Protein AF-A0A834H3G2-F1 (afdb_monomer_lite)

InterPro domain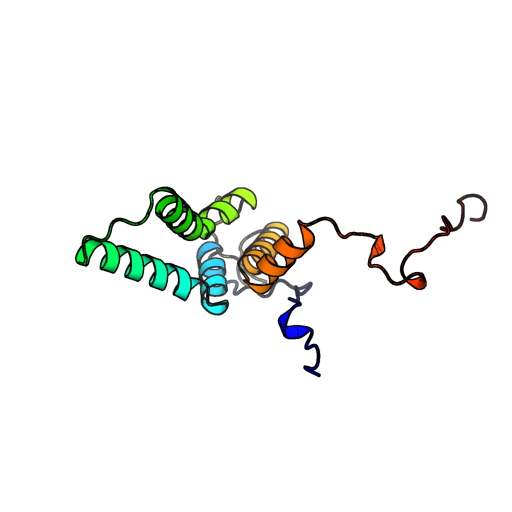s:
  IPR027417 P-loop containing nucleoside triphosphate hydrolase [G3DSA:3.40.50.300] (2-127)

Organism: Rhododendron simsii (NCBI:txid118357)

Structure (mmCIF, N/CA/C/O backbone):
data_AF-A0A834H3G2-F1
#
_entry.id   AF-A0A834H3G2-F1
#
loop_
_atom_site.group_PDB
_atom_site.id
_atom_site.type_symbol
_atom_site.label_atom_id
_atom_site.label_alt_id
_atom_site.label_comp_id
_atom_site.label_asym_id
_atom_site.label_entity_id
_atom_site.label_seq_id
_atom_site.pdbx_PDB_ins_code
_atom_site.Cartn_x
_atom_site.Cartn_y
_atom_site.Cartn_z
_atom_site.occupancy
_atom_site.B_iso_or_equiv
_atom_site.auth_seq_id
_atom_site.auth_comp_id
_atom_site.auth_asym_id
_atom_site.auth_atom_id
_atom_site.pdbx_PDB_model_num
ATOM 1 N N . MET A 1 1 ? 9.954 29.047 16.763 1.00 40.72 1 MET A N 1
ATOM 2 C CA . MET A 1 1 ? 9.440 28.717 15.413 1.00 40.72 1 MET A CA 1
ATOM 3 C C . MET A 1 1 ? 9.835 27.285 15.080 1.00 40.72 1 MET A C 1
ATOM 5 O O . MET A 1 1 ? 11.023 27.005 15.000 1.00 40.72 1 MET A O 1
ATOM 9 N N . ASN A 1 2 ? 8.873 26.367 14.946 1.00 59.91 2 ASN A N 1
ATOM 10 C CA . ASN A 1 2 ? 9.159 24.988 14.537 1.00 59.91 2 ASN A CA 1
ATOM 11 C C . ASN A 1 2 ? 9.460 24.967 13.033 1.00 59.91 2 ASN A C 1
ATOM 13 O O . ASN A 1 2 ? 8.599 25.315 12.229 1.00 59.91 2 ASN A O 1
ATOM 17 N N . LYS A 1 3 ? 10.690 24.597 12.661 1.00 63.78 3 LYS A N 1
ATOM 18 C CA . LYS A 1 3 ? 11.140 24.509 11.266 1.00 63.78 3 LYS A CA 1
ATOM 19 C C . LYS A 1 3 ? 10.251 23.513 10.511 1.00 63.78 3 LYS A C 1
ATOM 21 O O . LYS A 1 3 ? 10.100 22.373 10.947 1.00 63.78 3 LYS A O 1
ATOM 26 N N . PHE A 1 4 ? 9.645 23.945 9.406 1.00 74.81 4 PHE A N 1
ATOM 27 C CA . PHE A 1 4 ? 8.894 23.054 8.523 1.00 74.81 4 PHE A CA 1
ATOM 28 C C . PHE A 1 4 ? 9.860 22.024 7.924 1.00 74.81 4 PHE A C 1
ATOM 30 O O . PHE A 1 4 ? 10.874 22.393 7.335 1.00 74.81 4 PHE A O 1
ATOM 37 N N . ILE A 1 5 ? 9.564 20.738 8.120 1.00 72.25 5 ILE A N 1
ATOM 38 C CA . ILE A 1 5 ? 10.352 19.614 7.601 1.00 72.25 5 ILE A CA 1
ATOM 39 C C . ILE A 1 5 ? 9.481 18.931 6.540 1.00 72.25 5 ILE A C 1
ATOM 41 O O . ILE A 1 5 ? 8.563 18.199 6.924 1.00 72.25 5 ILE A O 1
ATOM 45 N N . PRO A 1 6 ? 9.729 19.167 5.237 1.00 70.88 6 PRO A N 1
ATOM 46 C CA . PRO A 1 6 ? 8.914 18.626 4.148 1.00 70.88 6 PRO A CA 1
ATOM 47 C C . PRO A 1 6 ? 8.718 17.111 4.239 1.00 70.88 6 PRO A C 1
ATOM 49 O O . PRO A 1 6 ? 7.620 16.615 4.033 1.00 70.88 6 PRO A O 1
ATOM 52 N N . GLN A 1 7 ? 9.736 16.372 4.680 1.00 68.44 7 GLN A N 1
ATOM 53 C CA . GLN A 1 7 ? 9.713 14.912 4.817 1.00 68.44 7 GLN A CA 1
ATOM 54 C C . GLN A 1 7 ? 8.631 14.397 5.785 1.00 68.44 7 GLN A C 1
ATOM 56 O O . GLN A 1 7 ? 8.282 13.222 5.743 1.00 68.44 7 GLN A O 1
ATOM 61 N N . ARG A 1 8 ? 8.087 15.253 6.664 1.00 65.81 8 ARG A N 1
ATOM 62 C CA . ARG A 1 8 ? 6.978 14.900 7.569 1.00 65.81 8 ARG A CA 1
ATOM 63 C C . ARG A 1 8 ? 5.595 15.078 6.935 1.00 65.81 8 ARG A C 1
ATOM 65 O O . ARG A 1 8 ? 4.606 14.637 7.516 1.00 65.81 8 ARG A O 1
ATOM 72 N N . THR A 1 9 ? 5.509 15.752 5.791 1.00 66.62 9 THR A N 1
ATOM 73 C CA . THR A 1 9 ? 4.249 16.122 5.125 1.00 66.62 9 THR A CA 1
ATOM 74 C C . THR A 1 9 ? 4.201 15.753 3.643 1.00 66.62 9 THR A C 1
ATOM 76 O O . THR A 1 9 ? 3.120 15.766 3.063 1.00 66.62 9 THR A O 1
ATOM 79 N N . SER A 1 10 ? 5.331 15.386 3.043 1.00 70.06 10 SER A N 1
ATOM 80 C CA . SER A 1 10 ? 5.446 14.887 1.675 1.00 70.06 10 SER A CA 1
ATOM 81 C C . SER A 1 10 ? 5.779 13.403 1.671 1.00 70.06 10 SER A C 1
ATOM 83 O O . SER A 1 10 ? 6.529 12.933 2.526 1.00 70.06 10 SER A O 1
ATOM 85 N N . ALA A 1 11 ? 5.309 12.688 0.660 1.00 73.31 11 ALA A N 1
ATOM 86 C CA . ALA A 1 11 ? 5.766 11.342 0.367 1.00 73.31 11 ALA A CA 1
ATOM 87 C C . ALA A 1 11 ? 6.231 11.290 -1.096 1.00 73.31 11 ALA A C 1
ATOM 89 O O . ALA A 1 11 ? 5.638 11.930 -1.963 1.00 73.31 11 ALA A O 1
ATOM 90 N N . TYR A 1 12 ? 7.339 10.591 -1.338 1.00 79.25 12 TYR A N 1
ATOM 91 C CA . TYR A 1 12 ? 7.993 10.507 -2.642 1.00 79.25 12 TYR A CA 1
ATOM 92 C C . TYR A 1 12 ? 7.641 9.180 -3.311 1.00 79.25 12 TYR A C 1
ATOM 94 O O . TYR A 1 12 ? 7.733 8.128 -2.679 1.00 79.25 12 TYR A O 1
ATOM 102 N N . ILE A 1 13 ? 7.249 9.241 -4.581 1.00 81.00 13 ILE A N 1
ATOM 103 C CA . ILE A 1 13 ? 7.043 8.069 -5.431 1.00 81.00 13 ILE A CA 1
ATOM 104 C C . ILE A 1 13 ? 8.129 8.121 -6.503 1.00 81.00 13 ILE A C 1
ATOM 106 O O . ILE A 1 13 ? 8.186 9.071 -7.282 1.00 81.00 13 ILE A O 1
ATOM 110 N N . SER A 1 14 ? 9.013 7.125 -6.502 1.00 82.31 14 SER A N 1
ATOM 111 C CA . SER A 1 14 ? 10.052 6.988 -7.523 1.00 82.31 14 SER A CA 1
ATOM 112 C C . SER A 1 14 ? 9.428 6.629 -8.872 1.00 82.31 14 SER A C 1
ATOM 114 O O . SER A 1 14 ? 8.414 5.939 -8.927 1.00 82.31 14 SER A O 1
ATOM 116 N N . GLN A 1 15 ? 10.075 7.044 -9.962 1.00 79.56 15 GLN A N 1
ATOM 117 C CA . GLN A 1 15 ? 9.748 6.574 -11.312 1.00 79.56 15 GLN A CA 1
ATOM 118 C C . GLN A 1 15 ? 10.022 5.069 -11.482 1.00 79.56 15 GLN A C 1
ATOM 120 O O . GLN A 1 15 ? 9.419 4.421 -12.332 1.00 79.56 15 GLN A O 1
ATOM 125 N N . HIS A 1 16 ? 10.930 4.524 -10.672 1.00 80.75 16 HIS A N 1
ATOM 126 C CA . HIS A 1 16 ? 11.269 3.108 -10.668 1.00 80.75 16 HIS A CA 1
ATOM 127 C C . HIS A 1 16 ? 10.471 2.402 -9.570 1.00 80.75 16 HIS A C 1
ATOM 129 O O . HIS A 1 16 ? 10.569 2.769 -8.394 1.00 80.75 16 HIS A O 1
ATOM 135 N N . ASP A 1 17 ? 9.705 1.385 -9.957 1.00 78.56 17 ASP A N 1
ATOM 136 C CA . ASP A 1 17 ? 8.969 0.528 -9.032 1.00 78.56 17 ASP A CA 1
ATOM 137 C C . ASP A 1 17 ? 9.948 -0.397 -8.284 1.00 78.56 17 ASP A C 1
ATOM 139 O O . ASP A 1 17 ? 10.430 -1.390 -8.825 1.00 78.56 17 ASP A O 1
ATOM 143 N N . LEU A 1 18 ? 10.251 -0.063 -7.027 1.00 81.31 18 LEU A N 1
ATOM 144 C CA . LEU A 1 18 ? 11.149 -0.826 -6.150 1.00 81.31 18 LEU A CA 1
ATOM 145 C C . LEU A 1 18 ? 10.374 -1.903 -5.375 1.00 81.31 18 LEU A C 1
ATOM 147 O O . LEU A 1 18 ? 10.198 -1.804 -4.159 1.00 81.31 18 LEU A O 1
ATOM 151 N N . HIS A 1 19 ? 9.881 -2.919 -6.080 1.00 88.31 19 HIS A N 1
ATOM 152 C CA . HIS A 1 19 ? 9.236 -4.080 -5.457 1.00 88.31 19 HIS A CA 1
ATOM 153 C C . HIS A 1 19 ? 10.187 -5.273 -5.410 1.00 88.31 19 HIS A C 1
ATOM 155 O O . HIS A 1 19 ? 10.988 -5.471 -6.318 1.00 88.31 19 HIS A O 1
ATOM 161 N N . ILE A 1 20 ? 10.064 -6.097 -4.369 1.00 91.12 20 ILE A N 1
ATOM 162 C CA . ILE A 1 20 ? 10.762 -7.384 -4.289 1.00 91.12 20 ILE A CA 1
ATOM 163 C C . ILE A 1 20 ? 10.053 -8.351 -5.245 1.00 91.12 20 ILE A C 1
ATOM 165 O O . ILE A 1 20 ? 8.887 -8.680 -5.020 1.00 91.12 20 ILE A O 1
ATOM 169 N N . GLY A 1 21 ? 10.738 -8.778 -6.311 1.00 90.56 21 GLY A N 1
ATOM 170 C CA . GLY A 1 21 ? 10.147 -9.585 -7.384 1.00 90.56 21 GLY A CA 1
ATOM 171 C C . GLY A 1 21 ? 9.616 -10.947 -6.925 1.00 90.56 21 GLY A C 1
ATOM 172 O O . GLY A 1 21 ? 8.616 -11.426 -7.456 1.00 90.56 21 GLY A O 1
ATOM 173 N N . GLU A 1 22 ? 10.230 -11.521 -5.892 1.00 93.62 22 GLU A N 1
AT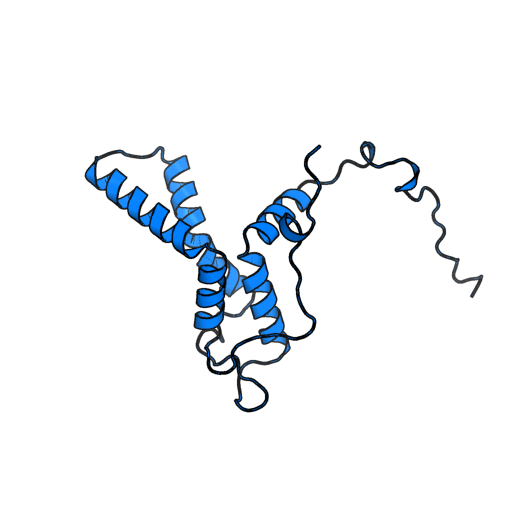OM 174 C CA . GLU A 1 22 ? 9.890 -12.832 -5.319 1.00 93.62 22 GLU A CA 1
ATOM 175 C C . GLU A 1 22 ? 8.616 -12.819 -4.455 1.00 93.62 22 GLU A C 1
ATOM 177 O O . GLU A 1 22 ? 8.091 -13.873 -4.107 1.00 93.62 22 GLU A O 1
ATOM 182 N N . MET A 1 23 ? 8.099 -11.638 -4.099 1.00 93.00 23 MET A N 1
ATOM 183 C CA . MET A 1 23 ? 6.882 -11.513 -3.295 1.00 93.00 23 MET A CA 1
ATOM 184 C C . MET A 1 23 ? 5.633 -11.454 -4.174 1.00 93.00 23 MET A C 1
ATOM 186 O O . MET A 1 23 ? 5.644 -10.892 -5.271 1.00 93.00 23 MET A O 1
ATOM 190 N N . THR A 1 24 ? 4.515 -11.967 -3.665 1.00 94.19 24 THR A N 1
ATOM 191 C CA . THR A 1 24 ? 3.198 -11.743 -4.278 1.00 94.19 24 THR A CA 1
ATOM 192 C C . THR A 1 24 ? 2.707 -10.315 -4.051 1.00 94.19 24 THR A C 1
ATOM 194 O O . THR A 1 24 ? 3.064 -9.664 -3.068 1.00 94.19 24 THR A O 1
ATOM 197 N N . VAL A 1 25 ? 1.804 -9.832 -4.911 1.00 92.12 25 VAL A N 1
ATOM 198 C CA . VAL A 1 25 ? 1.169 -8.509 -4.752 1.00 92.12 25 VAL A CA 1
ATOM 199 C C . VAL A 1 25 ? 0.562 -8.331 -3.356 1.00 92.12 25 VAL A C 1
ATOM 201 O O . VAL A 1 25 ? 0.721 -7.281 -2.725 1.00 92.12 25 VAL A O 1
ATOM 204 N N . ARG A 1 26 ? -0.127 -9.355 -2.844 1.00 89.31 26 ARG A N 1
ATOM 205 C CA . ARG A 1 26 ? -0.729 -9.350 -1.507 1.00 89.31 26 ARG A CA 1
ATOM 206 C C . ARG A 1 26 ? 0.327 -9.198 -0.421 1.00 89.31 26 ARG A C 1
ATOM 208 O O . ARG A 1 26 ? 0.156 -8.372 0.479 1.00 89.31 26 ARG A O 1
ATOM 215 N N . GLU A 1 27 ? 1.406 -9.969 -0.498 1.00 90.50 27 GLU A N 1
ATOM 216 C CA . GLU A 1 27 ? 2.490 -9.916 0.479 1.00 90.50 27 GLU A CA 1
ATOM 217 C C . GLU A 1 27 ? 3.215 -8.573 0.441 1.00 90.50 27 GLU A C 1
ATOM 219 O O . GLU A 1 27 ? 3.459 -7.998 1.501 1.00 90.50 27 GLU A O 1
ATOM 224 N N . THR A 1 28 ? 3.494 -8.030 -0.748 1.00 91.19 28 THR A N 1
ATOM 225 C CA . THR A 1 28 ? 4.131 -6.716 -0.924 1.00 91.19 28 THR A CA 1
ATOM 226 C C . THR A 1 28 ? 3.306 -5.612 -0.269 1.00 91.19 28 THR A C 1
ATOM 228 O O . THR A 1 28 ? 3.828 -4.782 0.479 1.00 91.19 28 THR A O 1
ATOM 231 N N . LEU A 1 29 ? 1.991 -5.616 -0.487 1.00 87.56 29 LEU A N 1
ATOM 232 C CA . LEU A 1 29 ? 1.092 -4.633 0.114 1.00 87.56 29 LEU A CA 1
ATOM 233 C C . LEU A 1 29 ? 0.980 -4.803 1.631 1.00 87.56 29 LEU A C 1
ATOM 235 O O . LEU A 1 29 ? 0.980 -3.813 2.363 1.00 87.56 29 LEU A O 1
ATOM 239 N N . ALA A 1 30 ? 0.918 -6.044 2.117 1.00 84.94 30 ALA A N 1
ATOM 240 C CA . ALA A 1 30 ? 0.901 -6.329 3.547 1.00 84.94 30 ALA A CA 1
ATOM 241 C C . ALA A 1 30 ? 2.212 -5.895 4.224 1.00 84.94 30 ALA A C 1
ATOM 243 O O . ALA A 1 30 ? 2.185 -5.310 5.307 1.00 84.94 30 ALA A O 1
ATOM 244 N N . PHE A 1 31 ? 3.353 -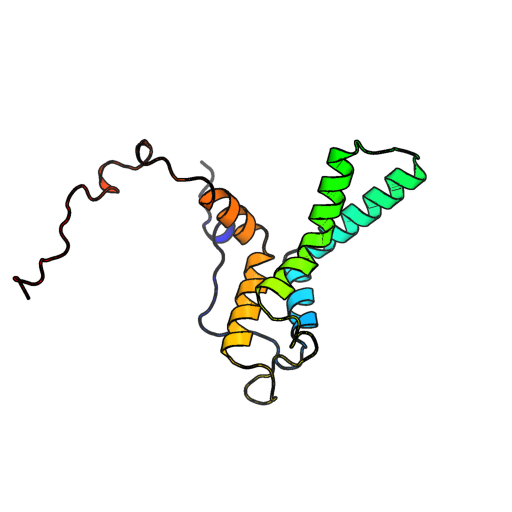6.137 3.577 1.00 86.50 31 PHE A N 1
ATOM 245 C CA . PHE A 1 31 ? 4.665 -5.681 4.024 1.00 86.50 31 PHE A CA 1
ATOM 246 C C . PHE A 1 31 ? 4.724 -4.154 4.101 1.00 86.50 31 PHE A C 1
ATOM 248 O O . PHE A 1 31 ? 5.028 -3.614 5.165 1.00 86.50 31 PHE A O 1
ATOM 255 N N . SER A 1 32 ? 4.322 -3.457 3.035 1.00 84.19 32 SER A N 1
ATOM 256 C CA . SER A 1 32 ? 4.277 -1.992 3.009 1.00 84.19 32 SER A CA 1
ATOM 257 C C . SER A 1 32 ? 3.395 -1.419 4.125 1.00 84.19 32 SER A C 1
ATOM 259 O O . SER A 1 32 ? 3.815 -0.529 4.868 1.00 84.19 32 SER A O 1
ATOM 261 N N . ALA A 1 33 ? 2.205 -1.992 4.332 1.00 79.94 33 ALA A N 1
ATOM 262 C CA . ALA A 1 33 ? 1.299 -1.570 5.396 1.00 79.94 33 ALA A CA 1
ATOM 263 C C . ALA A 1 33 ? 1.902 -1.753 6.803 1.00 79.94 33 ALA A C 1
ATOM 265 O O . ALA A 1 33 ? 1.691 -0.910 7.683 1.00 79.94 33 ALA A O 1
ATOM 266 N N . ARG A 1 34 ? 2.675 -2.826 7.028 1.00 79.56 34 ARG A N 1
ATOM 267 C CA . ARG A 1 34 ? 3.408 -3.040 8.287 1.00 79.56 34 ARG A CA 1
ATOM 268 C C . ARG A 1 34 ? 4.528 -2.017 8.469 1.00 79.56 34 ARG A C 1
ATOM 270 O O . ARG A 1 34 ? 4.590 -1.405 9.532 1.00 79.56 34 ARG A O 1
ATOM 277 N N . CYS A 1 35 ? 5.341 -1.767 7.441 1.00 81.12 35 CYS A N 1
ATOM 278 C CA . CYS A 1 35 ? 6.410 -0.760 7.480 1.00 81.12 35 CYS A CA 1
ATOM 279 C C . CYS A 1 35 ? 5.880 0.652 7.761 1.00 81.12 35 CYS A C 1
ATOM 281 O O . CYS A 1 35 ? 6.534 1.446 8.430 1.00 81.12 35 CYS A O 1
ATOM 283 N N . GLN A 1 36 ? 4.669 0.960 7.298 1.00 77.19 36 GLN A N 1
ATOM 284 C CA . GLN A 1 36 ? 4.010 2.247 7.532 1.00 77.19 36 GLN A CA 1
ATOM 285 C C . GLN A 1 36 ? 3.319 2.351 8.903 1.00 77.19 36 GLN A C 1
ATOM 287 O O . GLN A 1 36 ? 2.698 3.374 9.201 1.00 77.19 36 GLN A O 1
ATOM 292 N N . GLY A 1 37 ? 3.397 1.306 9.736 1.00 71.38 37 GLY A N 1
ATOM 293 C CA . GLY A 1 37 ? 2.811 1.275 11.078 1.00 71.38 37 GLY A CA 1
ATOM 294 C C . GLY A 1 37 ? 1.288 1.105 11.102 1.00 71.38 37 GLY A C 1
ATOM 295 O O . GLY A 1 37 ? 0.658 1.319 12.136 1.00 71.38 37 GLY A O 1
ATOM 296 N N . ILE A 1 38 ? 0.670 0.720 9.981 1.00 68.19 38 ILE A N 1
ATOM 297 C CA . ILE A 1 38 ? -0.786 0.530 9.884 1.00 68.19 38 ILE A CA 1
ATOM 298 C C . ILE A 1 38 ? -1.203 -0.771 10.574 1.00 68.19 38 ILE A C 1
ATOM 300 O O . ILE A 1 38 ? -2.257 -0.812 11.204 1.00 68.19 38 ILE A O 1
ATOM 304 N N . GLY A 1 39 ? -0.360 -1.809 10.525 1.00 62.16 39 GLY A N 1
ATOM 305 C CA . GLY A 1 39 ? -0.623 -3.092 11.192 1.00 62.16 39 GLY A CA 1
ATOM 306 C C . GLY A 1 39 ? -0.917 -2.943 12.691 1.00 62.16 39 GLY A C 1
ATOM 307 O O . GLY A 1 39 ? -1.884 -3.511 13.189 1.00 62.16 39 GLY A O 1
ATOM 308 N N . ALA A 1 40 ? -0.178 -2.069 13.384 1.00 63.50 40 ALA A N 1
ATOM 309 C CA . ALA A 1 40 ? -0.379 -1.810 14.810 1.00 63.50 40 ALA A CA 1
ATOM 310 C C . ALA A 1 40 ? -1.747 -1.180 15.132 1.00 63.50 40 ALA A C 1
ATOM 312 O O . ALA A 1 40 ? -2.266 -1.383 16.228 1.00 63.50 40 ALA A O 1
ATOM 313 N N . ARG A 1 41 ? -2.353 -0.433 14.194 1.00 64.38 41 ARG A N 1
ATOM 314 C CA . ARG A 1 41 ? -3.700 0.128 14.378 1.00 64.38 41 ARG A CA 1
ATOM 315 C C . ARG A 1 41 ? -4.765 -0.958 14.353 1.00 64.38 41 ARG A C 1
ATOM 317 O O . ARG A 1 41 ? -5.615 -0.953 15.232 1.00 64.38 41 ARG A O 1
ATOM 324 N N . TYR A 1 42 ? -4.702 -1.897 13.410 1.00 64.00 42 TYR A N 1
ATOM 325 C CA . TYR A 1 42 ? -5.650 -3.015 13.374 1.00 64.00 42 TYR A CA 1
ATOM 326 C C . TYR A 1 42 ? -5.519 -3.898 14.620 1.00 64.00 42 TYR A C 1
ATOM 328 O O . TYR A 1 42 ? -6.529 -4.215 15.244 1.00 64.00 42 TYR A O 1
ATOM 336 N N . ASP A 1 43 ? -4.290 -4.201 15.050 1.00 67.31 43 ASP A N 1
ATOM 337 C CA . ASP A 1 43 ? -4.046 -4.964 16.280 1.00 67.31 43 ASP A CA 1
ATOM 338 C C . ASP A 1 43 ? -4.542 -4.228 17.531 1.00 67.31 43 ASP A C 1
ATOM 340 O O . ASP A 1 43 ? -5.108 -4.845 18.436 1.00 67.31 43 ASP A O 1
ATOM 344 N N . MET A 1 44 ? -4.346 -2.906 17.597 1.00 72.56 44 MET A N 1
ATOM 345 C CA . MET A 1 44 ? -4.879 -2.069 18.673 1.00 72.56 44 MET A CA 1
ATOM 346 C C . MET A 1 44 ? -6.408 -2.123 18.687 1.00 72.56 44 MET A C 1
ATOM 348 O O . MET A 1 44 ? -6.974 -2.390 19.741 1.00 72.56 44 MET A O 1
ATOM 352 N N . LEU A 1 45 ? -7.064 -1.918 17.541 1.00 74.38 45 LEU A N 1
ATOM 353 C CA . LEU A 1 45 ? -8.525 -1.933 17.411 1.00 74.38 45 LEU A CA 1
ATOM 354 C C . LEU A 1 45 ? -9.121 -3.305 17.755 1.00 74.38 45 LEU A C 1
ATOM 356 O O . LEU A 1 45 ? -10.108 -3.382 18.485 1.00 74.38 45 LEU A O 1
ATOM 360 N N . ALA A 1 46 ? -8.483 -4.394 17.320 1.00 76.44 46 ALA A N 1
ATOM 361 C CA . ALA A 1 46 ? -8.887 -5.755 17.663 1.00 76.44 46 ALA A CA 1
ATOM 362 C C . ALA A 1 46 ? -8.749 -6.036 19.171 1.00 76.44 46 ALA A C 1
ATOM 364 O O . ALA A 1 46 ? -9.658 -6.601 19.785 1.00 76.44 46 ALA A O 1
ATOM 365 N N . LYS A 1 47 ? -7.644 -5.602 19.797 1.00 82.00 47 LYS A N 1
ATOM 366 C CA . LYS A 1 47 ? -7.452 -5.697 21.257 1.00 82.00 47 LYS A CA 1
ATOM 367 C C . LYS A 1 47 ? -8.471 -4.854 22.023 1.00 82.00 47 LYS A C 1
ATOM 369 O O . LYS A 1 47 ? -8.950 -5.304 23.060 1.00 82.00 47 LYS A O 1
ATOM 374 N N . LEU A 1 48 ? -8.797 -3.661 21.525 1.00 82.06 48 LEU A N 1
ATOM 375 C CA . LEU A 1 48 ? -9.786 -2.759 22.117 1.00 82.06 48 LEU A CA 1
ATOM 376 C C . LEU A 1 48 ? -11.171 -3.415 22.105 1.00 82.06 48 LEU A C 1
ATOM 378 O O . LEU A 1 48 ? -11.761 -3.586 23.165 1.00 82.06 48 LEU A O 1
ATOM 382 N N . SER A 1 49 ? -11.595 -3.942 20.952 1.00 79.81 49 SER A N 1
ATOM 383 C CA . SER A 1 49 ? -12.877 -4.644 20.815 1.00 79.81 49 SER A CA 1
ATOM 384 C C . SER A 1 49 ? -12.972 -5.899 21.695 1.00 79.81 49 SER A C 1
ATOM 386 O O . SER A 1 49 ? -14.036 -6.216 22.229 1.00 79.81 49 SER A O 1
ATOM 388 N N . ARG A 1 50 ? -11.856 -6.616 21.907 1.00 85.00 50 ARG A N 1
ATOM 389 C CA . ARG A 1 50 ? -11.813 -7.749 22.848 1.00 85.00 50 ARG A CA 1
ATOM 390 C C . ARG A 1 50 ? -12.009 -7.295 24.298 1.00 85.00 50 ARG A C 1
ATOM 392 O O . ARG A 1 50 ? -12.810 -7.890 25.009 1.00 85.00 50 ARG A O 1
ATOM 399 N N . ARG A 1 51 ? -11.320 -6.228 24.714 1.00 85.12 51 ARG A N 1
ATOM 400 C CA . ARG A 1 51 ? -11.427 -5.662 26.070 1.00 85.12 51 ARG A CA 1
ATOM 401 C C . ARG A 1 51 ? -12.801 -5.059 26.346 1.00 85.12 51 ARG A C 1
ATOM 403 O O . ARG A 1 51 ? -13.310 -5.218 27.445 1.00 85.12 51 ARG A O 1
ATOM 410 N N . GLU A 1 52 ? -13.412 -4.407 25.360 1.00 85.38 52 GLU A N 1
ATOM 411 C CA . GLU A 1 52 ? -14.781 -3.885 25.461 1.00 85.38 52 GLU A CA 1
ATOM 412 C C . GLU A 1 52 ? -15.784 -5.012 25.728 1.00 85.38 52 GLU A C 1
ATOM 414 O O . GLU A 1 52 ? -16.622 -4.888 26.618 1.00 85.38 52 GLU A O 1
ATOM 419 N N . LYS A 1 53 ? -15.639 -6.152 25.035 1.00 83.56 53 LYS A N 1
ATOM 420 C CA . LYS A 1 53 ? -16.445 -7.356 25.291 1.00 83.56 53 LYS A CA 1
ATOM 421 C C . LYS A 1 53 ? -16.194 -7.951 26.678 1.00 83.56 53 LYS A C 1
ATOM 423 O O . LYS A 1 53 ? -17.155 -8.276 27.364 1.00 83.56 53 LYS A O 1
ATOM 428 N N . GLU A 1 54 ? -14.932 -8.084 27.094 1.00 88.69 54 GLU A N 1
ATOM 429 C CA . GLU A 1 54 ? -14.555 -8.607 28.422 1.00 88.69 54 GLU A CA 1
ATOM 430 C C . GLU A 1 54 ? -15.090 -7.721 29.563 1.00 88.69 54 GLU A C 1
ATOM 432 O O . GLU A 1 54 ? -15.543 -8.232 30.583 1.00 88.69 54 GLU A O 1
ATOM 437 N N . ALA A 1 55 ? -15.089 -6.399 29.376 1.00 89.44 55 ALA A N 1
ATOM 438 C CA . ALA A 1 55 ? -15.618 -5.430 30.334 1.00 89.44 55 ALA A CA 1
ATOM 439 C C . ALA A 1 55 ? -17.138 -5.205 30.213 1.00 89.44 55 ALA A C 1
ATOM 441 O O . ALA A 1 55 ? -17.695 -4.389 30.945 1.00 89.44 55 ALA A O 1
ATOM 442 N N . ASN A 1 56 ? -17.808 -5.904 29.288 1.00 85.56 56 ASN A N 1
ATOM 443 C CA . ASN A 1 56 ? -19.229 -5.747 28.973 1.00 85.56 56 ASN A CA 1
ATOM 444 C C . ASN A 1 56 ? -19.629 -4.288 28.652 1.00 85.56 56 ASN A C 1
ATOM 446 O O . ASN A 1 56 ? -20.748 -3.846 28.914 1.00 85.56 56 ASN A O 1
ATOM 450 N N . ILE A 1 57 ? -18.688 -3.527 28.087 1.00 83.06 57 ILE A N 1
ATOM 451 C CA . ILE A 1 57 ? -18.877 -2.145 27.653 1.00 83.06 57 ILE A CA 1
ATOM 452 C C . ILE A 1 57 ? -19.430 -2.198 26.235 1.00 83.06 57 ILE A C 1
ATOM 454 O O . ILE A 1 57 ? -18.796 -2.739 25.330 1.00 83.06 57 ILE A O 1
ATOM 458 N N . LYS A 1 58 ? -20.620 -1.631 26.033 1.00 80.50 58 LYS A N 1
ATOM 459 C CA . LYS A 1 58 ? -21.231 -1.514 24.709 1.00 80.50 58 LYS A CA 1
ATOM 460 C C . LYS A 1 58 ? -20.908 -0.124 24.150 1.00 80.50 58 LYS A C 1
ATOM 462 O O . LYS A 1 58 ? -21.425 0.855 24.693 1.00 80.50 58 LYS A O 1
ATOM 467 N N . PRO A 1 59 ? -20.056 -0.002 23.115 1.00 79.19 59 PRO A N 1
ATOM 468 C CA . PRO A 1 59 ? -19.794 1.289 22.498 1.00 79.19 59 PRO A CA 1
ATOM 469 C C . PRO A 1 59 ? -21.083 1.837 21.887 1.00 79.19 59 PRO A C 1
ATOM 471 O O . PRO A 1 59 ? -21.973 1.073 21.497 1.00 79.19 59 PRO A O 1
ATOM 474 N N . TYR A 1 60 ? -21.186 3.162 21.785 1.00 85.25 60 TYR A N 1
ATOM 475 C CA . TYR A 1 60 ? -22.303 3.781 21.078 1.00 85.25 60 TYR A CA 1
ATOM 476 C C . TYR A 1 60 ? -22.400 3.215 19.650 1.00 85.25 60 TYR A C 1
ATOM 478 O O . TYR A 1 60 ? -21.357 3.070 19.006 1.00 85.25 60 TYR A O 1
ATOM 486 N N . PRO A 1 61 ? -23.612 2.916 19.140 1.00 80.44 61 PRO A N 1
ATOM 487 C CA . PRO A 1 61 ? -23.800 2.259 17.844 1.00 80.44 61 PRO A CA 1
ATOM 488 C C . PRO A 1 61 ? -23.040 2.941 16.701 1.00 80.44 61 PRO A C 1
ATOM 490 O O . PRO A 1 61 ? -22.367 2.271 15.925 1.00 80.44 61 PRO A O 1
ATOM 493 N N . ASP A 1 62 ? -23.062 4.273 16.656 1.00 79.62 62 ASP A N 1
ATOM 494 C CA . ASP A 1 62 ? -22.390 5.050 15.610 1.00 79.62 62 ASP A CA 1
ATOM 495 C C . ASP A 1 62 ? -20.859 4.957 15.700 1.00 79.62 62 ASP A C 1
ATOM 497 O O . ASP A 1 62 ? -20.169 4.846 14.684 1.00 79.62 62 ASP A O 1
ATOM 501 N N . LEU A 1 63 ? -20.317 4.944 16.923 1.00 75.06 63 LEU A N 1
ATOM 502 C CA . LEU A 1 63 ? -18.884 4.772 17.162 1.00 75.06 63 LEU A CA 1
ATOM 503 C C . LEU A 1 63 ? -18.425 3.348 16.827 1.00 75.06 63 LEU A C 1
ATOM 505 O O . LEU A 1 63 ? -17.366 3.188 16.226 1.00 75.06 63 LEU A O 1
ATOM 509 N N . ASP A 1 64 ? -19.215 2.327 17.169 1.00 74.62 64 ASP A N 1
ATOM 510 C CA . ASP A 1 64 ? -18.929 0.921 16.844 1.00 74.62 64 ASP A CA 1
ATOM 511 C C . ASP A 1 64 ? -18.924 0.686 15.325 1.00 74.62 64 ASP A C 1
ATOM 513 O O . ASP A 1 64 ? -18.022 0.036 14.789 1.00 74.62 64 ASP A O 1
ATOM 517 N N . VAL A 1 65 ? -19.886 1.278 14.606 1.00 75.88 65 VAL A N 1
ATOM 518 C CA . VAL A 1 65 ? -19.943 1.238 13.136 1.00 75.88 65 VAL A CA 1
ATOM 519 C C . VAL A 1 65 ? -18.712 1.909 12.529 1.00 75.88 65 VAL A C 1
ATOM 521 O O . VAL A 1 65 ? -18.070 1.324 11.651 1.00 75.88 65 VAL A O 1
ATOM 524 N N . PHE A 1 66 ? -18.337 3.096 13.014 1.00 70.81 66 PHE A N 1
ATOM 525 C CA . PHE A 1 66 ? -17.152 3.806 12.531 1.00 70.81 66 PHE A CA 1
ATOM 526 C C . PHE A 1 66 ? -15.860 3.016 12.793 1.00 70.81 66 PHE A C 1
ATOM 528 O O . PHE A 1 66 ? -15.031 2.857 11.894 1.00 70.81 66 PHE A O 1
ATOM 535 N N . LEU A 1 67 ? -15.703 2.460 13.997 1.00 70.75 67 LEU A N 1
ATOM 536 C CA . LEU A 1 67 ? -14.521 1.694 14.396 1.00 70.75 67 LEU A CA 1
ATOM 537 C C . LEU A 1 67 ? -14.354 0.413 13.566 1.00 70.75 67 LEU A C 1
ATOM 539 O O . LEU A 1 67 ? -13.249 0.083 13.118 1.00 70.75 67 LEU A O 1
ATOM 543 N N . LYS A 1 68 ? -15.463 -0.289 13.305 1.00 66.88 68 LYS A N 1
ATOM 544 C CA . LYS A 1 68 ? -15.491 -1.470 12.432 1.00 66.88 68 LYS A CA 1
ATOM 545 C C . LYS A 1 68 ? -15.204 -1.109 10.979 1.00 66.88 68 LYS A C 1
ATOM 547 O O . LYS A 1 68 ? -14.449 -1.822 10.324 1.00 66.88 68 LYS A O 1
ATOM 552 N N . ALA A 1 69 ? -15.736 0.007 10.481 1.00 64.75 69 ALA A N 1
ATOM 553 C CA . ALA A 1 69 ? -15.477 0.472 9.120 1.00 64.75 69 ALA A CA 1
ATOM 554 C C . ALA A 1 69 ? -14.000 0.849 8.906 1.00 64.75 69 ALA A C 1
ATOM 556 O O . ALA A 1 69 ? -13.393 0.405 7.931 1.00 64.75 69 ALA A O 1
ATOM 557 N N . ALA A 1 70 ? -13.398 1.579 9.850 1.00 62.41 70 ALA A N 1
ATOM 558 C CA . ALA A 1 70 ? -11.973 1.917 9.833 1.00 62.41 70 ALA A CA 1
ATOM 559 C C . ALA A 1 70 ? -11.070 0.668 9.888 1.00 62.41 70 ALA A C 1
ATOM 561 O O . ALA A 1 70 ? -9.979 0.656 9.320 1.00 62.41 70 ALA A O 1
ATOM 562 N N . SER A 1 71 ? -11.546 -0.414 10.515 1.00 58.41 71 SER A N 1
ATOM 563 C CA . SER A 1 71 ? -10.850 -1.707 10.563 1.00 58.41 71 SER A CA 1
ATOM 564 C C . SER A 1 71 ? -10.925 -2.507 9.248 1.00 58.41 71 SER A C 1
ATOM 566 O O . SER A 1 71 ? -10.193 -3.480 9.082 1.00 58.41 71 SER A O 1
ATOM 568 N N . LEU A 1 72 ? -11.773 -2.105 8.296 1.00 55.50 72 LEU A N 1
ATOM 569 C CA . LEU A 1 72 ? -11.981 -2.798 7.017 1.00 55.50 72 LEU A CA 1
ATOM 570 C C . LEU A 1 72 ? -11.406 -2.044 5.804 1.00 55.50 72 LEU A C 1
ATOM 572 O O . LEU A 1 72 ? -11.406 -2.585 4.694 1.00 55.50 72 LEU A O 1
ATOM 576 N N . GLU A 1 73 ? -10.886 -0.822 5.977 1.00 54.22 73 GLU A N 1
ATOM 577 C CA . GLU A 1 73 ? -10.356 0.010 4.879 1.00 54.22 73 GLU A CA 1
ATOM 578 C C . GLU A 1 73 ? -9.278 -0.694 4.036 1.00 54.22 73 GLU A C 1
ATOM 580 O O . GLU A 1 73 ? -9.193 -0.471 2.826 1.00 54.22 73 GLU A O 1
ATOM 585 N N . GLY A 1 74 ? -8.506 -1.611 4.630 1.00 52.50 74 GLY A N 1
ATOM 586 C CA . GLY A 1 74 ? -7.486 -2.389 3.922 1.00 52.50 74 GLY A CA 1
ATOM 587 C C . GLY A 1 74 ? -8.020 -3.273 2.784 1.00 52.50 74 GLY A C 1
ATOM 588 O O . GLY A 1 74 ? -7.285 -3.536 1.830 1.00 52.50 74 GLY A O 1
ATOM 589 N N . GLN A 1 75 ? -9.289 -3.700 2.833 1.00 47.78 75 GLN A N 1
ATOM 590 C CA . GLN A 1 75 ? -9.873 -4.576 1.807 1.00 47.78 75 GLN A CA 1
ATOM 591 C C . GLN A 1 75 ? -10.389 -3.810 0.578 1.00 47.78 75 GLN A C 1
ATOM 593 O O . GLN A 1 75 ? -10.224 -4.276 -0.551 1.00 47.78 75 GLN A O 1
ATOM 598 N N . LYS A 1 76 ? -10.942 -2.601 0.750 1.00 48.16 76 LYS A N 1
ATOM 599 C CA . LYS A 1 76 ? -11.600 -1.859 -0.347 1.00 48.16 76 LYS A CA 1
ATOM 600 C C . LYS A 1 76 ? -10.620 -1.326 -1.396 1.00 48.16 76 LYS A C 1
ATOM 602 O O . LYS A 1 76 ? -10.915 -1.356 -2.588 1.00 48.16 76 LYS A O 1
ATOM 607 N N . ALA A 1 77 ? -9.421 -0.912 -0.982 1.00 51.34 77 ALA A N 1
ATOM 608 C CA . ALA A 1 77 ? -8.425 -0.348 -1.897 1.00 51.34 77 ALA A CA 1
ATOM 609 C C . ALA A 1 77 ? -7.884 -1.367 -2.922 1.00 51.34 77 ALA A C 1
ATOM 611 O O . ALA A 1 77 ? -7.367 -0.977 -3.965 1.00 51.34 77 ALA A O 1
ATOM 612 N N . SER A 1 78 ? -7.987 -2.674 -2.640 1.00 54.34 78 SER A N 1
ATOM 613 C CA . SER A 1 78 ? -7.578 -3.732 -3.579 1.00 54.34 78 SER A CA 1
ATOM 614 C C . SER A 1 78 ? -8.467 -3.822 -4.799 1.00 54.34 78 SER A C 1
ATOM 616 O O . SER A 1 78 ? -7.969 -3.924 -5.915 1.00 54.34 78 SER A O 1
ATOM 618 N N . VAL A 1 79 ? -9.770 -3.775 -4.544 1.00 57.25 79 VAL A N 1
ATOM 619 C CA . VAL A 1 79 ? -10.815 -3.959 -5.544 1.00 57.25 79 VAL A CA 1
ATOM 620 C C . VAL A 1 79 ? -10.864 -2.743 -6.464 1.00 57.25 79 VAL A C 1
ATOM 622 O O . VAL A 1 79 ? -10.903 -2.880 -7.680 1.00 57.25 79 VAL A O 1
ATOM 625 N N . ILE A 1 80 ? -10.744 -1.537 -5.897 1.00 59.69 80 ILE A N 1
ATOM 626 C CA . ILE A 1 80 ? -10.771 -0.281 -6.664 1.00 59.69 80 ILE A CA 1
ATOM 627 C C . ILE A 1 80 ? -9.587 -0.191 -7.642 1.00 59.69 80 ILE A C 1
ATOM 629 O O . ILE A 1 80 ? -9.729 0.290 -8.764 1.00 59.69 80 ILE A O 1
ATOM 633 N N . LEU A 1 81 ? -8.413 -0.684 -7.239 1.00 76.06 81 LEU A N 1
ATOM 634 C CA . LEU A 1 81 ? -7.220 -0.714 -8.085 1.00 76.06 81 LEU A CA 1
ATOM 635 C C . LEU A 1 81 ? -7.082 -2.016 -8.883 1.00 76.06 81 LEU A C 1
ATOM 637 O O . LEU A 1 81 ? -6.022 -2.230 -9.459 1.00 76.06 81 LEU A O 1
ATOM 641 N N . GLY A 1 82 ? -8.113 -2.868 -8.948 1.00 78.94 82 GLY A N 1
ATOM 642 C CA . GLY A 1 82 ? -8.118 -4.104 -9.744 1.00 78.94 82 GLY A CA 1
ATOM 643 C C . GLY A 1 82 ? -6.890 -4.995 -9.523 1.00 78.94 82 GLY A C 1
ATOM 644 O O . GLY A 1 82 ? -6.373 -5.574 -10.478 1.00 78.94 82 GLY A O 1
ATOM 645 N N . LEU A 1 83 ? -6.359 -5.004 -8.295 1.00 85.56 83 LEU A N 1
ATOM 646 C CA . LEU A 1 83 ? -5.212 -5.822 -7.880 1.00 85.56 83 LEU A CA 1
ATOM 647 C C . LEU A 1 83 ? -5.658 -7.126 -7.206 1.00 85.56 83 LEU A C 1
ATOM 649 O O . LEU A 1 83 ? -4.831 -7.916 -6.771 1.00 85.56 83 LEU A O 1
ATOM 653 N N . ASP A 1 84 ? -6.963 -7.330 -7.070 1.00 84.12 84 ASP A N 1
ATOM 654 C CA . ASP A 1 84 ? -7.588 -8.548 -6.568 1.00 84.12 84 ASP A CA 1
ATOM 655 C C . ASP A 1 84 ? -7.326 -9.746 -7.487 1.00 84.12 84 ASP A C 1
ATOM 657 O O . ASP A 1 84 ? -6.928 -10.802 -7.002 1.00 84.12 84 ASP A O 1
ATOM 661 N N . VAL A 1 85 ? -7.439 -9.558 -8.806 1.00 86.81 85 VAL A N 1
ATOM 662 C CA . VAL A 1 85 ? -7.220 -10.626 -9.798 1.00 86.81 85 VAL A CA 1
ATOM 663 C C . VAL A 1 85 ? -5.769 -11.125 -9.799 1.00 86.81 85 VAL A C 1
ATOM 665 O O . VAL A 1 85 ? -5.518 -12.296 -10.066 1.00 86.81 85 VAL A O 1
ATOM 668 N N . CYS A 1 86 ? -4.807 -10.254 -9.480 1.00 90.31 86 CYS A N 1
ATOM 669 C CA . CYS A 1 86 ? -3.381 -10.591 -9.421 1.00 90.31 86 CYS A CA 1
ATOM 670 C C . CYS A 1 86 ? -2.820 -10.647 -7.993 1.00 90.31 86 CYS A C 1
ATOM 672 O O . CYS A 1 86 ? -1.602 -10.649 -7.822 1.00 90.31 86 CYS A O 1
ATOM 674 N N . ALA A 1 87 ? -3.678 -10.706 -6.968 1.00 88.81 87 ALA A N 1
ATOM 675 C CA . ALA A 1 87 ? -3.257 -10.614 -5.570 1.00 88.81 87 ALA A CA 1
ATOM 676 C C . ALA A 1 87 ? -2.215 -11.679 -5.189 1.00 88.81 87 ALA A C 1
ATOM 678 O O . ALA A 1 87 ? -1.265 -11.375 -4.471 1.00 88.81 87 ALA A O 1
ATOM 679 N N . ASP A 1 88 ? -2.371 -12.895 -5.708 1.00 92.81 88 ASP A N 1
ATOM 680 C CA . ASP A 1 88 ? -1.517 -14.046 -5.390 1.00 92.81 88 ASP A CA 1
ATOM 681 C C . ASP A 1 88 ? -0.472 -14.327 -6.488 1.00 92.81 88 ASP A C 1
ATOM 683 O O . ASP A 1 88 ? 0.199 -15.353 -6.485 1.00 92.81 88 ASP A O 1
ATOM 687 N N . THR A 1 89 ? -0.317 -13.409 -7.449 1.00 93.88 89 THR A N 1
ATOM 688 C CA . THR A 1 89 ? 0.735 -13.477 -8.473 1.00 93.88 89 THR A CA 1
ATOM 689 C C . THR A 1 89 ? 1.999 -12.787 -7.964 1.00 93.88 89 THR A C 1
ATOM 691 O O . THR A 1 89 ? 1.914 -11.730 -7.332 1.00 93.88 89 THR A O 1
ATOM 694 N N . MET A 1 90 ? 3.171 -13.361 -8.255 1.00 93.94 90 MET A N 1
ATOM 695 C CA . MET A 1 90 ? 4.463 -12.722 -7.978 1.00 93.94 90 MET A CA 1
ATOM 696 C C . MET A 1 90 ? 4.559 -11.373 -8.691 1.00 93.94 90 MET A C 1
ATOM 698 O O . MET A 1 90 ? 4.154 -11.239 -9.849 1.00 93.94 90 MET A O 1
ATOM 702 N N . VAL A 1 91 ? 5.115 -10.370 -8.015 1.00 94.44 91 VAL A N 1
ATOM 703 C CA . VAL A 1 91 ? 5.350 -9.059 -8.626 1.00 94.44 91 VAL A CA 1
ATOM 704 C C . VAL A 1 91 ? 6.341 -9.190 -9.783 1.00 94.44 91 VAL A C 1
ATOM 706 O O . VAL A 1 91 ? 6.131 -8.586 -10.837 1.00 94.44 91 VAL A O 1
ATOM 709 N N . GLY A 1 92 ? 7.357 -10.037 -9.625 1.00 92.12 92 GLY A N 1
ATOM 710 C CA . GLY A 1 92 ? 8.400 -10.282 -10.613 1.00 92.12 92 GLY A CA 1
ATOM 711 C C . GLY A 1 92 ? 9.330 -9.090 -10.823 1.00 92.12 92 GLY A C 1
ATOM 712 O O . GLY A 1 92 ? 9.063 -7.960 -10.407 1.00 92.12 92 GLY A O 1
ATOM 713 N N . ASP A 1 93 ? 10.419 -9.337 -11.525 1.00 89.25 93 ASP A N 1
ATOM 714 C CA . ASP A 1 93 ? 11.493 -8.399 -11.847 1.00 89.25 93 ASP A CA 1
ATOM 715 C C . ASP A 1 93 ? 12.147 -8.812 -13.178 1.00 89.25 93 ASP A C 1
ATOM 717 O O . ASP A 1 93 ? 11.513 -9.483 -13.995 1.00 89.25 93 ASP A O 1
ATOM 721 N N . ASP A 1 94 ? 13.380 -8.375 -13.427 1.00 88.00 94 ASP A N 1
ATOM 722 C CA . ASP A 1 94 ? 14.110 -8.712 -14.652 1.00 88.00 94 ASP A CA 1
ATOM 723 C C . ASP A 1 94 ? 14.475 -10.207 -14.728 1.00 88.00 94 ASP A C 1
ATOM 725 O O . ASP A 1 94 ? 14.686 -10.736 -15.819 1.00 88.00 94 ASP A O 1
ATOM 729 N N . MET A 1 95 ? 14.536 -10.899 -13.585 1.00 87.94 95 MET A N 1
ATOM 730 C CA . MET A 1 95 ? 14.882 -12.319 -13.487 1.00 87.94 95 MET A CA 1
ATOM 731 C C . MET A 1 95 ? 13.640 -13.214 -13.416 1.00 87.94 95 MET A C 1
ATOM 733 O O . MET A 1 95 ? 13.632 -14.311 -13.979 1.00 87.94 95 MET A O 1
ATOM 737 N N . PHE A 1 96 ? 12.577 -12.753 -12.756 1.00 87.94 96 PHE A N 1
ATOM 738 C CA . PHE A 1 96 ? 11.356 -13.515 -12.521 1.00 87.94 96 PHE A CA 1
ATOM 739 C C . PHE A 1 96 ? 10.151 -12.902 -13.224 1.00 87.94 96 PHE A C 1
ATOM 741 O O . PHE A 1 96 ? 9.790 -11.743 -13.020 1.00 87.94 96 PHE A O 1
ATOM 748 N N . ARG A 1 97 ? 9.431 -13.730 -13.985 1.00 91.75 97 ARG A N 1
ATOM 749 C CA . ARG A 1 97 ? 8.150 -13.326 -14.570 1.00 91.75 97 ARG A CA 1
ATOM 750 C C . ARG A 1 97 ? 7.139 -13.001 -13.466 1.00 91.75 97 ARG A C 1
ATOM 752 O O . ARG A 1 97 ? 6.905 -13.815 -12.577 1.00 91.75 97 ARG A O 1
ATOM 759 N N . GLY A 1 98 ? 6.465 -11.861 -13.596 1.00 92.81 98 GLY A N 1
ATOM 760 C CA . GLY A 1 98 ? 5.407 -11.444 -12.678 1.00 92.81 98 GLY A CA 1
ATOM 761 C C . GLY A 1 98 ? 4.332 -10.596 -13.345 1.00 92.81 98 GLY A C 1
ATOM 762 O O . GLY A 1 98 ? 3.976 -10.822 -14.505 1.00 92.81 98 GLY A O 1
ATOM 763 N N . ILE A 1 99 ? 3.791 -9.638 -12.595 1.00 93.44 99 ILE A N 1
ATOM 764 C CA . ILE A 1 99 ? 2.716 -8.750 -13.048 1.00 93.44 99 ILE A CA 1
ATOM 765 C C . ILE A 1 99 ? 3.203 -7.736 -14.094 1.00 93.44 99 ILE A C 1
ATOM 767 O O . ILE A 1 99 ? 4.382 -7.384 -14.168 1.00 93.44 99 ILE A O 1
ATOM 771 N N . PHE A 1 100 ? 2.267 -7.210 -14.885 1.00 90.38 100 PHE A N 1
ATOM 772 C CA . PHE A 1 100 ? 2.574 -6.202 -15.901 1.00 90.38 100 PHE A CA 1
ATOM 773 C C . PHE A 1 100 ? 3.009 -4.870 -15.272 1.00 90.38 100 PHE A C 1
ATOM 775 O O . PHE A 1 100 ? 2.561 -4.511 -14.184 1.00 90.38 100 PHE A O 1
ATOM 782 N N . GLY A 1 101 ? 3.812 -4.077 -15.988 1.00 88.06 101 GLY A N 1
ATOM 783 C CA . GLY A 1 101 ? 4.323 -2.792 -15.486 1.00 88.06 101 GLY A CA 1
ATOM 784 C C . GLY A 1 101 ? 3.227 -1.828 -15.009 1.00 88.06 101 GLY A C 1
ATOM 785 O O . GLY A 1 101 ? 3.324 -1.268 -13.923 1.00 88.06 101 GLY A O 1
ATOM 786 N N . GLY A 1 102 ? 2.114 -1.716 -15.743 1.00 88.19 102 GLY A N 1
ATOM 787 C CA . GLY A 1 102 ? 0.969 -0.911 -15.294 1.00 88.19 102 GLY A CA 1
ATOM 788 C C . GLY A 1 102 ? 0.335 -1.424 -13.992 1.00 88.19 102 GLY A C 1
ATOM 789 O O . GLY A 1 102 ? -0.158 -0.640 -13.186 1.00 88.19 102 GLY A O 1
ATOM 790 N N . GLN A 1 103 ? 0.380 -2.735 -13.736 1.00 89.25 103 GLN A N 1
ATOM 791 C CA . GLN A 1 103 ? -0.044 -3.300 -12.454 1.00 89.25 103 GLN A CA 1
ATOM 792 C C . GLN A 1 103 ? 0.977 -2.989 -11.350 1.00 89.25 103 GLN A C 1
ATOM 794 O O . GLN A 1 103 ? 0.548 -2.619 -10.260 1.00 89.25 103 GLN A O 1
ATOM 799 N N . LYS A 1 104 ? 2.293 -3.029 -11.627 1.00 90.75 104 LYS A N 1
ATOM 800 C CA . LYS A 1 104 ? 3.345 -2.606 -10.674 1.00 90.75 104 LYS A CA 1
ATOM 801 C C . LYS A 1 104 ? 3.148 -1.160 -10.207 1.00 90.75 104 LYS A C 1
ATOM 803 O O . LYS A 1 104 ? 3.145 -0.913 -9.001 1.00 90.75 104 LYS A O 1
ATOM 808 N N . GLN A 1 105 ? 2.824 -0.249 -11.124 1.00 88.69 105 GLN A N 1
ATOM 809 C CA . GLN A 1 105 ? 2.496 1.139 -10.779 1.00 88.69 105 GLN A CA 1
ATOM 810 C C . GLN A 1 105 ? 1.285 1.231 -9.841 1.00 88.69 105 GLN A C 1
ATOM 812 O O . GLN A 1 105 ? 1.319 1.945 -8.838 1.00 88.69 105 GLN A O 1
ATOM 817 N N . ARG A 1 106 ? 0.217 0.465 -10.111 1.00 89.00 106 ARG A N 1
ATOM 818 C CA . ARG A 1 106 ? -0.977 0.420 -9.245 1.00 89.00 106 ARG A CA 1
ATOM 819 C C . ARG A 1 106 ? -0.656 -0.150 -7.860 1.00 89.00 106 ARG A C 1
ATOM 821 O O . ARG A 1 106 ? -1.228 0.325 -6.877 1.00 89.00 106 ARG A O 1
ATOM 828 N N . VAL A 1 107 ? 0.264 -1.117 -7.752 1.00 89.25 107 VAL A N 1
ATOM 829 C CA . VAL A 1 107 ? 0.768 -1.623 -6.458 1.00 89.25 107 VAL A CA 1
ATOM 830 C C . VAL A 1 107 ? 1.462 -0.501 -5.688 1.00 89.25 107 VAL A C 1
ATOM 832 O O . VAL A 1 107 ? 1.138 -0.282 -4.519 1.00 89.25 107 VAL A O 1
ATOM 835 N N . THR A 1 108 ? 2.331 0.268 -6.348 1.00 88.69 108 THR A N 1
ATOM 836 C CA . THR A 1 108 ? 3.005 1.437 -5.759 1.00 88.69 108 THR A CA 1
ATOM 837 C C . THR A 1 108 ? 1.999 2.490 -5.292 1.00 88.69 108 THR A C 1
ATOM 839 O O . THR A 1 108 ? 2.078 2.960 -4.156 1.00 88.69 108 THR A O 1
ATOM 842 N N . THR A 1 109 ? 0.987 2.808 -6.106 1.00 86.31 109 THR A N 1
ATOM 843 C CA . THR A 1 109 ? -0.090 3.737 -5.722 1.00 86.31 109 THR A CA 1
ATOM 844 C C . THR A 1 109 ? -0.871 3.236 -4.508 1.00 86.31 109 THR A C 1
ATOM 846 O O . THR A 1 109 ? -1.156 4.005 -3.589 1.00 86.31 109 THR A O 1
ATOM 849 N N . LYS A 1 110 ? -1.209 1.942 -4.458 1.00 85.06 110 LYS A N 1
ATOM 850 C CA . LYS A 1 110 ? -1.943 1.364 -3.324 1.00 85.06 110 LYS A CA 1
ATOM 851 C C . LYS A 1 110 ? -1.125 1.417 -2.035 1.00 85.06 110 LYS A C 1
ATOM 853 O O . LYS A 1 110 ? -1.653 1.813 -0.997 1.00 85.06 110 LYS A O 1
ATOM 858 N N . ALA A 1 111 ? 0.152 1.051 -2.116 1.00 84.06 111 ALA A N 1
ATOM 859 C CA . ALA A 1 111 ? 1.099 1.144 -1.012 1.00 84.06 111 ALA A CA 1
ATOM 860 C C . ALA A 1 111 ? 1.279 2.596 -0.539 1.00 84.06 111 ALA A C 1
ATOM 862 O O . ALA A 1 111 ? 1.382 2.859 0.655 1.00 84.06 111 ALA A O 1
ATOM 863 N N . PHE A 1 112 ? 1.275 3.566 -1.450 1.00 83.12 112 PHE A N 1
ATOM 864 C CA . PHE A 1 112 ? 1.314 4.976 -1.083 1.00 83.12 112 PHE A CA 1
ATOM 865 C C . PHE A 1 112 ? 0.043 5.409 -0.347 1.00 83.12 112 PHE A C 1
ATOM 867 O O . PHE A 1 112 ? 0.132 6.004 0.722 1.00 83.12 112 PHE A O 1
ATOM 874 N N . ASN A 1 113 ? -1.138 5.059 -0.862 1.00 77.06 113 ASN A N 1
ATOM 875 C CA . ASN A 1 113 ? -2.424 5.436 -0.266 1.00 77.06 113 ASN A CA 1
ATOM 876 C C . ASN A 1 113 ? -2.653 4.830 1.121 1.00 77.06 113 ASN A C 1
ATOM 878 O O . ASN A 1 113 ? -3.377 5.402 1.940 1.00 77.06 113 ASN A O 1
ATOM 882 N N . SER A 1 114 ? -2.023 3.693 1.426 1.00 73.56 114 SER A N 1
ATOM 883 C CA . SER A 1 114 ? -2.063 3.163 2.783 1.00 73.56 114 SER A CA 1
ATOM 884 C C . SER A 1 114 ? -1.332 4.088 3.772 1.00 73.56 114 SER A C 1
ATOM 886 O O . SER A 1 114 ? -1.753 4.186 4.929 1.00 73.56 114 SER A O 1
ATOM 888 N N . CYS A 1 115 ? -0.336 4.865 3.332 1.00 75.50 115 CYS A N 1
ATOM 889 C CA . CYS A 1 115 ? 0.464 5.729 4.197 1.00 75.50 115 CYS A CA 1
ATOM 890 C C . CYS A 1 115 ? -0.384 6.810 4.880 1.00 75.50 115 CYS A C 1
ATOM 892 O O . CYS A 1 115 ? -1.190 7.510 4.267 1.00 75.50 115 CYS A O 1
ATOM 894 N N . HIS A 1 116 ? -0.158 7.003 6.180 1.00 74.12 116 HIS A N 1
ATOM 895 C CA . HIS A 1 116 ? -0.875 8.004 6.967 1.00 74.12 116 HIS A CA 1
ATOM 896 C C . HIS A 1 116 ? -0.622 9.443 6.482 1.00 74.12 116 HIS A C 1
ATOM 898 O O . HIS A 1 116 ? -1.504 10.286 6.627 1.00 74.12 116 HIS A O 1
ATOM 904 N N . ILE A 1 117 ? 0.557 9.727 5.914 1.00 75.69 117 ILE A N 1
ATOM 905 C CA . ILE A 1 117 ? 0.884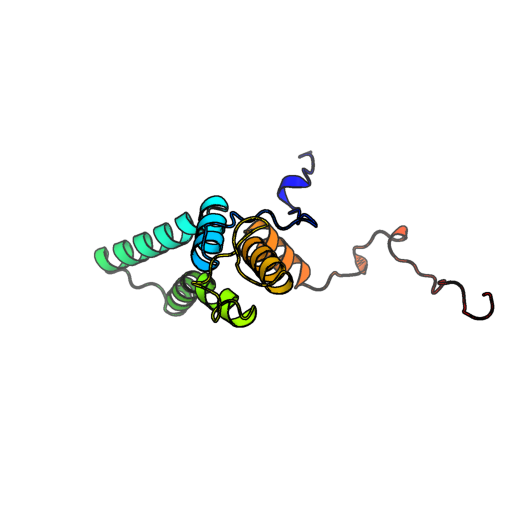 11.037 5.328 1.00 75.69 117 ILE A CA 1
ATOM 906 C C . ILE A 1 117 ? 0.059 11.252 4.061 1.00 75.69 117 ILE A C 1
ATOM 908 O O . ILE A 1 117 ? -0.591 12.285 3.939 1.00 75.69 117 ILE A O 1
ATOM 912 N N . ALA A 1 118 ? 0.037 10.263 3.163 1.00 75.06 118 ALA A N 1
ATOM 913 C CA . ALA A 1 118 ? -0.732 10.316 1.923 1.00 75.06 118 ALA A CA 1
ATOM 914 C C . ALA A 1 118 ? -2.226 10.528 2.193 1.00 75.06 118 ALA A C 1
ATOM 916 O O . ALA A 1 118 ? -2.848 11.385 1.575 1.00 75.06 118 ALA A O 1
ATOM 917 N N . ARG A 1 119 ? -2.780 9.819 3.182 1.00 73.75 119 ARG A N 1
ATOM 918 C CA . ARG A 1 119 ? -4.181 9.977 3.589 1.00 73.75 119 ARG A CA 1
ATOM 919 C C . ARG A 1 119 ? -4.469 11.354 4.168 1.00 73.75 119 ARG A C 1
ATOM 921 O O . ARG A 1 119 ? -5.362 12.030 3.688 1.00 73.75 119 ARG A O 1
ATOM 928 N N . LYS A 1 120 ? -3.644 11.826 5.112 1.00 74.06 120 LYS A N 1
ATOM 929 C CA . LYS A 1 120 ? -3.769 13.189 5.656 1.00 74.06 120 LYS A CA 1
ATOM 930 C C . LYS A 1 120 ? -3.643 14.261 4.575 1.00 74.06 120 LYS A C 1
ATOM 932 O O . LYS A 1 120 ? -4.252 15.318 4.701 1.00 74.06 120 LYS A O 1
ATOM 937 N N . LEU A 1 121 ? -2.811 14.031 3.562 1.00 73.56 121 LEU A N 1
ATOM 938 C CA . LEU A 1 121 ? -2.682 14.932 2.425 1.00 73.56 121 LEU A CA 1
ATOM 939 C C . LEU A 1 121 ? -3.957 14.908 1.575 1.00 73.56 121 LEU A C 1
ATOM 941 O O . LEU A 1 121 ? -4.497 15.971 1.294 1.00 73.56 121 LEU A O 1
ATOM 945 N N . ALA A 1 122 ? -4.468 13.724 1.233 1.00 74.50 122 ALA A N 1
ATOM 946 C CA . ALA A 1 122 ? -5.723 13.567 0.504 1.00 74.50 122 ALA A CA 1
ATOM 947 C C . ALA A 1 122 ? -6.907 14.214 1.246 1.00 74.50 122 ALA A C 1
ATOM 949 O O . ALA A 1 122 ? -7.663 14.961 0.635 1.00 74.50 122 ALA A O 1
ATOM 950 N N . ASP A 1 123 ? -7.008 14.023 2.564 1.00 75.88 123 ASP A N 1
ATOM 951 C CA . ASP A 1 123 ? -8.046 14.628 3.411 1.00 75.88 123 ASP A CA 1
ATOM 952 C C . ASP A 1 123 ? -7.955 16.160 3.436 1.00 75.88 123 ASP A C 1
ATOM 954 O O . ASP A 1 123 ? -8.965 16.851 3.487 1.00 75.88 123 ASP A O 1
ATOM 958 N N . LYS A 1 124 ? -6.740 16.718 3.397 1.00 74.69 124 LYS A N 1
ATOM 959 C CA . LYS A 1 124 ? -6.546 18.174 3.325 1.00 74.69 124 LYS A CA 1
ATOM 960 C C . LYS A 1 124 ? -6.874 18.739 1.949 1.00 74.69 124 LYS A C 1
ATOM 962 O O . LYS A 1 124 ? -7.357 19.861 1.870 1.00 74.69 124 LYS A O 1
ATOM 967 N N . LEU A 1 125 ? -6.573 17.993 0.889 1.00 76.94 125 LEU A N 1
ATOM 968 C CA . LEU A 1 125 ? -6.837 18.399 -0.492 1.00 76.94 125 LEU A CA 1
ATOM 969 C C . LEU A 1 125 ? -8.303 18.196 -0.900 1.00 76.94 125 LEU A C 1
ATOM 971 O O . LEU A 1 125 ? -8.748 18.828 -1.853 1.00 76.94 125 LEU A O 1
ATOM 975 N N . SER A 1 126 ? -9.049 17.332 -0.204 1.00 77.69 126 SER A N 1
ATOM 976 C CA . SER A 1 126 ? -10.480 17.119 -0.458 1.00 77.69 126 SER A CA 1
ATOM 977 C C . SER A 1 126 ? -11.330 18.328 -0.061 1.00 77.69 126 SER A C 1
ATOM 979 O O . SER A 1 126 ? -12.401 18.538 -0.628 1.00 77.69 126 SER A O 1
ATOM 981 N N . VAL A 1 127 ? -10.839 19.149 0.872 1.00 82.69 127 VAL A N 1
ATOM 982 C CA . VAL A 1 127 ? -11.437 20.438 1.216 1.00 82.69 127 VAL A CA 1
ATOM 983 C C . VAL A 1 127 ? -11.004 21.472 0.170 1.00 82.69 127 VAL A C 1
ATOM 985 O O . VAL A 1 127 ? -9.803 21.716 0.026 1.00 82.69 127 VAL A O 1
ATOM 988 N N . PRO A 1 128 ? -11.943 22.106 -0.559 1.00 80.81 128 PRO A N 1
ATOM 989 C CA . PRO A 1 128 ? -11.604 23.133 -1.536 1.00 80.81 128 PRO A CA 1
ATOM 990 C C . PRO A 1 128 ? -10.796 24.265 -0.898 1.00 80.81 128 PRO A C 1
ATOM 992 O O . PRO A 1 128 ? -11.181 24.819 0.131 1.00 80.81 128 PRO A O 1
ATOM 995 N N . PHE A 1 129 ? -9.673 24.621 -1.522 1.00 78.38 129 PHE A N 1
ATOM 996 C CA . PHE A 1 129 ? -8.844 25.723 -1.051 1.00 78.38 129 PHE A CA 1
ATOM 997 C C . PHE A 1 129 ? -9.555 27.064 -1.280 1.00 78.38 129 PHE A C 1
ATOM 999 O O . PHE A 1 129 ? -9.903 27.407 -2.414 1.00 78.38 129 PHE A O 1
ATOM 1006 N N . ASP A 1 130 ? -9.731 27.844 -0.214 1.00 81.12 130 ASP A N 1
ATOM 1007 C CA . ASP A 1 130 ? -10.250 29.206 -0.309 1.00 81.12 130 ASP A CA 1
ATOM 1008 C C . ASP A 1 130 ? -9.176 30.152 -0.866 1.00 81.12 130 ASP A C 1
ATOM 1010 O O . ASP A 1 130 ? -8.195 30.492 -0.197 1.00 81.12 130 ASP A O 1
ATOM 1014 N N . LYS A 1 131 ? -9.398 30.591 -2.110 1.00 74.12 131 LYS A N 1
ATOM 1015 C CA . LYS A 1 131 ? -8.509 31.470 -2.881 1.00 74.12 131 LYS A CA 1
ATOM 1016 C C . LYS A 1 131 ? -8.236 32.809 -2.19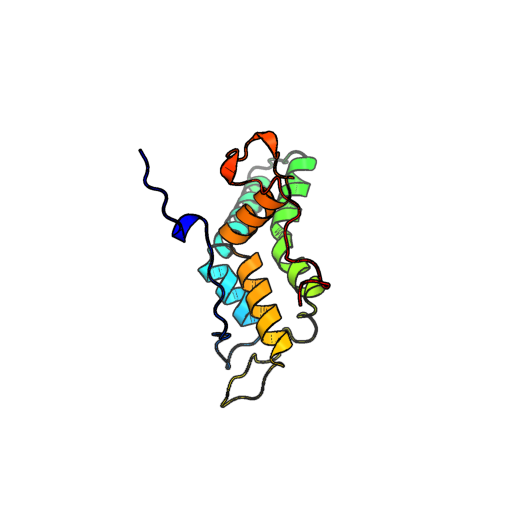2 1.00 74.12 131 LYS A C 1
ATOM 1018 O O . LYS A 1 131 ? -7.206 33.411 -2.485 1.00 74.12 131 LYS A O 1
ATOM 1023 N N . ALA A 1 132 ? -9.100 33.264 -1.279 1.00 78.00 132 ALA A N 1
ATOM 1024 C CA . ALA A 1 132 ? -8.881 34.497 -0.521 1.00 78.00 132 ALA A CA 1
ATOM 1025 C C . ALA A 1 132 ? -7.648 34.422 0.402 1.00 78.00 132 ALA A C 1
ATOM 1027 O O . ALA A 1 132 ? -7.073 35.451 0.744 1.00 78.00 132 ALA A O 1
ATOM 1028 N N . ASN A 1 133 ? -7.202 33.211 0.753 1.00 76.81 133 ASN A N 1
ATOM 1029 C CA . ASN A 1 133 ? -6.028 32.981 1.600 1.00 76.81 133 ASN A CA 1
ATOM 1030 C C . ASN A 1 133 ? -4.711 32.876 0.812 1.00 76.81 133 ASN A C 1
ATOM 1032 O O . ASN A 1 133 ? -3.650 32.663 1.403 1.00 76.81 133 ASN A O 1
ATOM 1036 N N . SER A 1 134 ? -4.744 32.979 -0.520 1.00 73.44 134 SER A N 1
ATOM 1037 C CA . SER A 1 134 ? -3.525 33.002 -1.329 1.00 73.44 134 SER A CA 1
ATOM 1038 C C . SER A 1 134 ? -2.807 34.341 -1.211 1.00 73.44 134 SER A C 1
ATOM 1040 O O . SER A 1 134 ? -3.421 35.405 -1.185 1.00 73.44 134 SER A O 1
ATOM 1042 N N . HIS A 1 135 ? -1.474 34.296 -1.238 1.00 75.06 135 HIS A N 1
ATOM 1043 C CA . 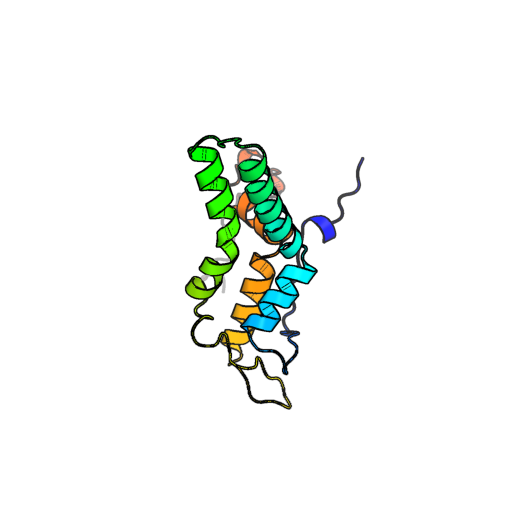HIS A 1 135 ? -0.686 35.506 -1.433 1.00 75.06 135 HIS A CA 1
ATOM 1044 C C . HIS A 1 135 ? -1.078 36.161 -2.778 1.00 75.06 135 HIS A C 1
ATOM 1046 O O . HIS A 1 135 ? -1.148 35.438 -3.776 1.00 75.06 135 HIS A O 1
ATOM 1052 N N . PRO A 1 136 ? -1.278 37.493 -2.862 1.00 67.75 136 PRO A N 1
ATOM 1053 C CA . PRO A 1 136 ? -1.736 38.166 -4.086 1.00 67.75 136 PRO A CA 1
ATOM 1054 C C . PRO A 1 136 ? -0.880 37.882 -5.331 1.00 67.75 136 PRO A C 1
ATOM 1056 O O . PRO A 1 136 ? -1.391 37.858 -6.443 1.00 67.75 136 PRO A O 1
ATOM 1059 N N . ALA A 1 137 ? 0.415 37.611 -5.144 1.00 66.69 137 ALA A N 1
ATOM 1060 C CA . ALA A 1 137 ? 1.344 37.254 -6.222 1.00 66.69 137 ALA A CA 1
ATOM 1061 C C . ALA A 1 137 ? 1.302 35.772 -6.659 1.00 66.69 137 ALA A C 1
ATOM 1063 O O . ALA A 1 137 ? 1.873 35.429 -7.688 1.00 66.69 137 ALA A O 1
ATOM 1064 N N . ALA A 1 138 ? 0.666 34.884 -5.886 1.00 65.00 138 ALA A N 1
ATOM 1065 C CA . ALA A 1 138 ? 0.520 33.462 -6.226 1.00 65.00 138 ALA A CA 1
ATOM 1066 C C . ALA A 1 138 ? -0.684 33.197 -7.147 1.00 65.00 138 ALA A C 1
ATOM 1068 O O . ALA A 1 138 ? -0.780 32.136 -7.763 1.00 65.00 138 ALA A O 1
ATOM 1069 N N . LEU A 1 139 ? -1.602 34.159 -7.251 1.00 59.84 139 LEU A N 1
ATOM 1070 C CA . LEU A 1 139 ? -2.718 34.122 -8.184 1.00 59.84 139 LEU A CA 1
ATOM 1071 C C . LEU A 1 139 ? -2.291 34.834 -9.470 1.00 59.84 139 LEU A C 1
ATOM 1073 O O . LEU A 1 139 ? -2.131 36.053 -9.483 1.00 59.84 139 LEU A O 1
ATOM 1077 N N . THR A 1 140 ? -2.130 34.097 -10.573 1.00 55.72 140 THR A N 1
ATOM 1078 C CA . THR A 1 140 ? -2.048 34.755 -11.883 1.00 55.72 140 THR A CA 1
ATOM 1079 C C . THR A 1 140 ? -3.408 35.378 -12.198 1.00 55.72 140 THR A C 1
ATOM 1081 O O . THR A 1 140 ? -4.396 34.692 -12.450 1.00 55.72 140 THR A O 1
ATOM 1084 N N . THR A 1 141 ? -3.484 36.706 -12.150 1.00 57.78 141 THR A N 1
ATOM 1085 C CA . THR A 1 141 ? -4.677 37.481 -12.539 1.00 57.78 141 THR A CA 1
ATOM 1086 C C . THR A 1 141 ? -4.775 37.665 -14.053 1.00 57.78 141 THR A C 1
ATOM 1088 O O . THR A 1 141 ? -5.722 38.257 -14.569 1.00 57.78 141 THR A O 1
ATOM 1091 N N . LYS A 1 142 ? -3.779 37.156 -14.779 1.00 54.59 142 LYS A N 1
ATOM 1092 C CA . LYS A 1 142 ? -3.533 37.394 -16.190 1.00 54.59 142 LYS A CA 1
ATOM 1093 C C . LYS A 1 142 ? -3.659 36.069 -16.947 1.00 54.59 142 LYS A C 1
ATOM 1095 O O . LYS A 1 142 ? -2.934 35.114 -16.691 1.00 54.59 142 LYS A O 1
ATOM 1100 N N . LYS A 1 143 ? -4.573 36.025 -17.920 1.00 52.84 143 LYS A N 1
ATOM 1101 C CA . LYS A 1 143 ? -4.896 34.872 -18.788 1.00 52.84 143 LYS A CA 1
ATOM 1102 C C . LYS A 1 143 ? -3.801 34.568 -19.838 1.00 52.84 143 LYS A C 1
ATOM 1104 O O . LYS A 1 143 ? -4.115 34.114 -20.929 1.00 52.84 143 LYS A O 1
ATOM 1109 N N . TYR A 1 144 ? -2.541 34.893 -19.553 1.00 52.59 144 TYR A N 1
ATOM 1110 C CA . TYR A 1 144 ? -1.452 34.909 -20.533 1.00 52.59 144 TYR A CA 1
ATOM 1111 C C . TYR A 1 144 ? -0.688 33.582 -20.501 1.00 52.59 144 TYR A C 1
ATOM 1113 O O . TYR A 1 144 ? 0.414 33.489 -19.968 1.00 52.59 144 TYR A O 1
ATOM 1121 N N . GLY A 1 145 ? -1.298 32.550 -21.080 1.00 57.19 145 GLY A N 1
ATOM 1122 C CA . GLY A 1 145 ? -0.531 31.718 -22.004 1.00 57.19 145 GLY A CA 1
ATOM 1123 C C . GLY A 1 145 ? -0.415 32.489 -23.323 1.00 57.19 145 GLY A C 1
ATOM 1124 O O . GLY A 1 145 ? -1.336 33.231 -23.667 1.00 57.19 145 GLY A O 1
ATOM 1125 N N . ILE A 1 146 ? 0.717 32.370 -24.016 1.00 60.72 146 ILE A N 1
ATOM 1126 C CA . ILE A 1 146 ? 0.916 32.954 -25.354 1.00 60.72 146 ILE A CA 1
ATOM 1127 C C . ILE A 1 146 ? -0.216 32.455 -26.267 1.00 60.72 146 ILE A C 1
ATOM 1129 O O . ILE A 1 146 ? -0.572 31.276 -26.216 1.00 60.72 146 ILE A O 1
ATOM 1133 N N . SER A 1 147 ? -0.837 33.348 -27.043 1.00 55.03 147 SER A N 1
ATOM 1134 C CA . SER A 1 147 ? -1.941 32.956 -27.929 1.00 55.03 147 SER A CA 1
ATOM 1135 C C . SER A 1 147 ? -1.407 32.243 -29.176 1.00 55.03 147 SER A C 1
ATOM 1137 O O . SER A 1 147 ? -0.355 32.613 -29.680 1.00 55.03 147 SER A O 1
ATOM 1139 N N . GLU A 1 148 ? -2.142 31.264 -29.711 1.00 50.50 148 GLU A N 1
ATOM 1140 C CA . GLU A 1 148 ? -1.753 30.427 -30.870 1.00 50.50 148 GLU A CA 1
ATOM 1141 C C . GLU A 1 148 ? -1.472 31.218 -32.165 1.00 50.50 148 GLU A C 1
ATOM 1143 O O . GLU A 1 148 ? -0.932 30.676 -33.116 1.00 50.50 148 GLU A O 1
ATOM 1148 N N . LYS A 1 149 ? -1.810 32.513 -32.210 1.00 53.66 149 LYS A N 1
ATOM 1149 C CA . LYS A 1 149 ? -1.471 33.412 -33.326 1.00 53.66 149 LYS A CA 1
ATOM 1150 C C . LYS A 1 149 ? -0.090 34.066 -33.203 1.00 53.66 149 LYS A C 1
ATOM 1152 O O . LYS A 1 149 ? 0.335 34.741 -34.133 1.00 53.66 149 LYS A O 1
ATOM 1157 N N . GLU A 1 150 ? 0.557 33.932 -32.048 1.00 53.56 150 GLU A N 1
ATOM 1158 C CA . GLU A 1 150 ? 1.937 34.370 -31.792 1.00 53.56 150 GLU A CA 1
ATOM 1159 C C . GLU A 1 150 ? 2.938 33.194 -31.863 1.00 53.56 150 GLU A C 1
ATOM 1161 O O . GLU A 1 150 ? 4.107 33.361 -31.512 1.00 53.56 150 GLU A O 1
ATOM 1166 N N . LEU A 1 151 ? 2.472 32.020 -32.316 1.00 46.66 151 LEU A N 1
ATOM 1167 C CA . LEU A 1 151 ? 3.261 30.872 -32.781 1.00 46.66 151 LEU A CA 1
ATOM 1168 C C . LEU A 1 151 ? 3.334 30.892 -34.313 1.00 46.66 151 LEU A C 1
ATOM 1170 O O . LEU A 1 151 ? 4.413 30.540 -34.837 1.00 46.66 151 LEU A O 1
#

Foldseek 3Di:
DPDDDVVQQDDDDDPDLPFDQQDFLQVRLVVLLVVLVVVVLLVVLVVVVVVCVVVVNDPDPVVVVVSVVSNCVLPPLCVVLVCVVRRGWGCHDPVGDTDDPSSSVSSSVSSQCSHPSNVVNVVVVVPDDDPVPDDPVVDDPDPDDPDPVVD

Sequence (151 aa):
MNKFIPQRTSAYISQHDLHIGEMTVRETLAFSARCQGIGARYDMLAKLSRREKEANIKPYPDLDVFLKAASLEGQKASVILGLDVCADTMVGDDMFRGIFGGQKQRVTTKAFNSCHIARKLADKLSVPFDKANSHPAALTTKKYGISEKEL

pLDDT: mean 76.0, std 12.68, range [40.72, 94.44]

Secondary structure (DSSP, 8-state):
-----GGGT-----SS----TTSBHHHHHHHHHHHTT-HHHHHHHHHHHHHHHHTT----HHHHHHHHHHTTHHHHHHHHTT-STTTTSB---SSS--S-HHHHHHHHHHHHHHSHHHHHHHHHHHSPP-GGGS-TTTS--S--SPPTT--

Radius of gyration: 21.63 Å; chains: 1; bounding box: 39×52×64 Å